Protein AF-A0A838DNW8-F1 (afdb_monomer_lite)

Sequence (55 aa):
MRLEQVKEIANAVLYEGYLLYPYRQSALKNRTRWTFGAVYPREYSEANNGLEPWT

Structure (mmCIF, N/CA/C/O backbone):
data_AF-A0A838DNW8-F1
#
_entry.id   AF-A0A838DNW8-F1
#
loop_
_atom_site.group_PDB
_atom_site.id
_atom_site.type_symbol
_atom_site.label_atom_id
_atom_site.label_alt_id
_atom_site.label_comp_id
_atom_site.label_asym_id
_atom_site.label_entity_id
_atom_site.label_seq_id
_atom_site.pdbx_PDB_ins_code
_atom_site.Cartn_x
_atom_site.Cartn_y
_atom_site.Cartn_z
_atom_site.occupancy
_atom_site.B_iso_or_equiv
_atom_site.auth_seq_id
_atom_site.auth_comp_id
_atom_site.auth_asym_id
_atom_site.auth_atom_id
_atom_site.pdbx_PDB_model_num
ATOM 1 N N . MET A 1 1 ? -18.189 9.205 30.332 1.00 62.59 1 MET A N 1
ATOM 2 C CA . MET A 1 1 ? -18.081 10.137 29.185 1.00 62.59 1 MET A CA 1
ATOM 3 C C . MET A 1 1 ? -16.910 9.805 28.259 1.00 62.59 1 MET A C 1
ATOM 5 O O . MET A 1 1 ? -17.171 9.470 27.119 1.00 62.59 1 MET A O 1
ATOM 9 N N . ARG A 1 2 ? -15.647 9.792 28.725 1.00 82.81 2 ARG A N 1
ATOM 10 C CA . ARG A 1 2 ? -14.479 9.510 27.854 1.00 82.81 2 ARG A CA 1
ATOM 11 C C . ARG A 1 2 ? -14.427 8.092 27.265 1.00 82.81 2 ARG A C 1
ATOM 13 O O . ARG A 1 2 ? -13.993 7.930 26.135 1.00 82.81 2 ARG A O 1
ATOM 20 N N . LEU A 1 3 ? -14.864 7.078 28.018 1.00 91.69 3 LEU A N 1
ATOM 21 C CA . LEU A 1 3 ? -14.799 5.686 27.555 1.00 91.69 3 LEU A CA 1
ATOM 22 C C . LEU A 1 3 ? -15.823 5.386 26.450 1.00 91.69 3 LEU A C 1
ATOM 24 O O . LEU A 1 3 ? -15.495 4.689 25.500 1.00 91.69 3 LEU A O 1
ATOM 28 N N . GLU A 1 4 ? -17.029 5.956 26.552 1.00 93.69 4 GLU A N 1
ATOM 29 C CA . GLU A 1 4 ? -18.084 5.770 25.545 1.00 93.69 4 GLU A CA 1
ATOM 30 C C . GLU A 1 4 ? -17.684 6.365 24.190 1.00 93.69 4 GLU A C 1
ATOM 32 O O . GLU A 1 4 ? -17.798 5.694 23.172 1.00 93.69 4 GLU A O 1
ATOM 37 N N . GLN A 1 5 ? -17.092 7.563 24.173 1.00 93.69 5 GLN A N 1
ATOM 38 C CA . GLN A 1 5 ? -16.582 8.172 22.935 1.00 93.69 5 GLN A CA 1
ATOM 39 C C . GLN A 1 5 ? -15.444 7.352 22.307 1.00 93.69 5 GLN A C 1
ATOM 41 O O . GLN A 1 5 ? -15.394 7.161 21.094 1.00 93.69 5 GLN A O 1
ATOM 46 N N . VAL A 1 6 ? -14.532 6.823 23.131 1.00 95.06 6 VAL A N 1
ATOM 47 C CA . VAL A 1 6 ? -13.462 5.928 22.658 1.00 95.06 6 VAL A CA 1
ATOM 48 C C . VAL A 1 6 ? -14.041 4.627 22.098 1.00 95.06 6 VAL A C 1
ATOM 50 O O . VAL A 1 6 ? -13.533 4.112 21.106 1.00 95.06 6 VAL A O 1
ATOM 53 N N . LYS A 1 7 ? -15.116 4.107 22.694 1.00 95.12 7 LYS A N 1
ATOM 54 C CA . LYS A 1 7 ? -15.802 2.897 22.236 1.00 95.12 7 LYS A CA 1
ATOM 55 C C . LYS A 1 7 ? -16.477 3.101 20.880 1.00 95.12 7 LYS A C 1
ATOM 57 O O . LYS A 1 7 ? -16.397 2.212 20.040 1.00 95.12 7 LYS A O 1
ATOM 62 N N . GLU A 1 8 ? -17.074 4.265 20.637 1.00 93.88 8 GLU A N 1
ATOM 63 C CA . GLU A 1 8 ? -17.621 4.617 19.320 1.00 93.88 8 GLU A CA 1
ATOM 64 C C . GLU A 1 8 ? -16.529 4.671 18.246 1.00 93.88 8 GLU A C 1
ATOM 66 O O . GLU A 1 8 ? -16.673 4.046 17.197 1.00 93.88 8 GLU A O 1
ATOM 71 N N . ILE A 1 9 ? -15.394 5.318 18.536 1.00 91.31 9 ILE A N 1
ATOM 72 C CA . ILE A 1 9 ? -14.241 5.342 17.622 1.00 91.31 9 ILE A CA 1
ATOM 73 C C . ILE A 1 9 ? -13.714 3.921 17.373 1.00 91.31 9 ILE A C 1
ATOM 75 O O . ILE A 1 9 ? -13.460 3.546 16.229 1.00 91.31 9 ILE A O 1
ATOM 79 N N . ALA A 1 10 ? -13.570 3.111 18.425 1.00 92.88 10 ALA A N 1
ATOM 80 C CA . ALA A 1 10 ? -13.096 1.735 18.308 1.00 92.88 10 ALA A CA 1
ATOM 81 C C . ALA A 1 10 ? -14.036 0.879 17.448 1.00 92.88 10 ALA A C 1
ATOM 83 O O . ALA A 1 10 ? -13.562 0.133 16.595 1.00 92.88 10 ALA A O 1
ATOM 84 N N . ASN A 1 11 ? -15.353 1.020 17.619 1.00 92.81 11 ASN A N 1
ATOM 85 C CA . ASN A 1 11 ? -16.344 0.320 16.805 1.00 92.81 11 ASN A CA 1
ATOM 86 C C . ASN A 1 11 ? -16.272 0.745 15.333 1.00 92.81 11 ASN A C 1
ATOM 88 O O . ASN A 1 11 ? -16.245 -0.120 14.459 1.00 92.81 11 ASN A O 1
ATOM 92 N N . ALA A 1 12 ? -16.172 2.049 15.058 1.00 89.44 12 ALA A N 1
ATOM 93 C CA . ALA A 1 1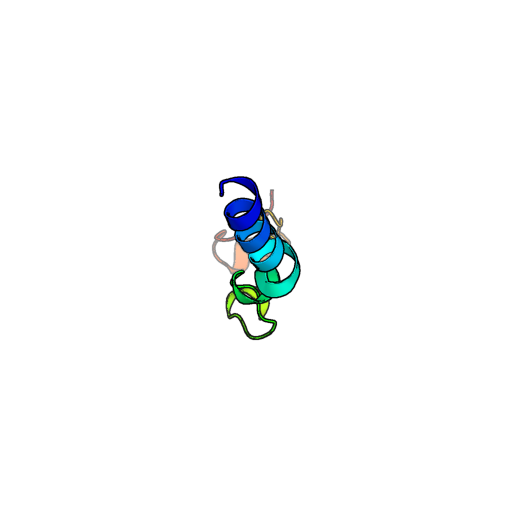2 ? -16.040 2.561 13.697 1.00 89.44 12 ALA A CA 1
ATOM 94 C C . ALA A 1 12 ? -14.770 2.029 13.014 1.00 89.44 12 ALA A C 1
ATOM 96 O O . ALA A 1 12 ? -14.812 1.605 11.865 1.00 89.44 12 ALA A O 1
ATOM 97 N N . VAL A 1 13 ? -13.636 1.970 13.717 1.00 85.94 13 VAL A N 1
ATOM 98 C CA . VAL A 1 13 ? -12.388 1.433 13.151 1.00 85.94 13 VAL A CA 1
ATOM 99 C C . VAL A 1 13 ? -12.448 -0.089 12.966 1.00 85.94 13 VAL A C 1
ATOM 101 O O . VAL A 1 13 ? -12.042 -0.582 11.915 1.00 85.94 13 VAL A O 1
ATOM 104 N N . LEU A 1 14 ? -12.954 -0.840 13.951 1.00 87.25 14 LEU A N 1
ATOM 105 C CA . LEU A 1 14 ? -12.968 -2.310 13.926 1.00 87.25 14 LEU A CA 1
ATOM 106 C C . LEU A 1 14 ? -13.991 -2.885 12.945 1.00 87.25 14 LEU A C 1
ATOM 108 O O . LEU A 1 14 ? -13.680 -3.841 12.237 1.00 87.25 14 LEU A O 1
ATOM 112 N N . TYR A 1 15 ? -15.199 -2.323 12.908 1.00 86.31 15 TYR A N 1
ATOM 113 C CA . TYR A 1 15 ? -16.308 -2.878 12.130 1.00 86.31 15 TYR A CA 1
ATOM 114 C C . TYR A 1 15 ? -16.548 -2.134 10.821 1.00 86.31 15 TYR A C 1
ATOM 116 O O . TYR A 1 15 ? -16.938 -2.757 9.840 1.00 86.31 15 TYR A O 1
ATOM 124 N N . GLU A 1 16 ? -16.278 -0.829 10.769 1.00 83.56 16 GLU A N 1
ATOM 125 C CA . GLU A 1 16 ? -16.541 0.011 9.592 1.00 83.56 16 GLU A CA 1
ATOM 126 C C . GLU A 1 16 ? -15.251 0.505 8.919 1.00 83.56 16 GLU A C 1
ATOM 128 O O . GLU A 1 16 ? -15.298 1.089 7.836 1.00 83.56 16 GLU A O 1
ATOM 133 N N . GLY A 1 17 ? -14.075 0.231 9.496 1.00 73.06 17 GLY A N 1
ATOM 134 C CA . GLY A 1 17 ? -12.788 0.726 9.001 1.00 73.06 17 GLY A CA 1
ATOM 135 C C . GLY A 1 17 ? -12.495 0.314 7.559 1.00 73.06 17 GLY A C 1
ATOM 136 O O . GLY A 1 17 ? -11.857 1.061 6.821 1.00 73.06 17 GLY A O 1
ATOM 137 N N . TYR A 1 18 ? -13.037 -0.822 7.108 1.00 69.31 18 TYR A N 1
ATOM 138 C CA . TYR A 1 18 ? -12.943 -1.268 5.715 1.00 69.31 18 TYR A CA 1
ATOM 139 C C . TYR A 1 18 ? -13.725 -0.375 4.728 1.00 69.31 18 TYR A C 1
ATOM 141 O O . TYR A 1 18 ? -13.364 -0.310 3.554 1.00 69.31 18 TYR A O 1
ATOM 149 N N . LEU A 1 19 ? -14.786 0.311 5.177 1.00 70.12 19 LEU A N 1
ATOM 150 C CA . LEU A 1 19 ? -15.519 1.321 4.398 1.00 70.12 19 LEU A CA 1
ATOM 151 C C . LEU A 1 19 ? -14.762 2.650 4.366 1.00 70.12 19 LEU A C 1
ATOM 153 O O . LEU A 1 19 ? -14.819 3.354 3.357 1.00 70.12 19 LEU A O 1
ATOM 157 N N . LEU A 1 20 ? -14.073 2.972 5.465 1.00 67.19 20 LEU A N 1
ATOM 158 C CA . LEU A 1 20 ? -13.300 4.202 5.650 1.00 67.19 20 LEU A CA 1
ATOM 159 C C . LEU A 1 20 ? -11.939 4.156 4.938 1.00 67.19 20 LEU A C 1
ATOM 161 O O . LEU A 1 20 ? -11.371 5.202 4.624 1.00 67.19 20 LEU A O 1
ATOM 165 N N . TYR A 1 21 ? -11.418 2.961 4.647 1.00 63.00 21 TYR A N 1
ATOM 166 C CA . TYR A 1 21 ? -10.161 2.785 3.928 1.00 63.00 21 TYR A CA 1
ATOM 167 C C . TYR A 1 21 ? -10.393 2.675 2.406 1.00 63.00 21 TYR A C 1
ATOM 169 O O . TYR A 1 21 ? -11.250 1.915 1.953 1.00 63.00 21 TYR A O 1
ATOM 177 N N . PRO A 1 22 ? -9.620 3.379 1.557 1.00 65.81 22 PRO A N 1
ATOM 178 C CA . PRO A 1 22 ? -9.928 3.547 0.131 1.00 65.81 22 PRO A CA 1
ATOM 179 C C . PRO A 1 22 ? -9.523 2.342 -0.740 1.00 65.81 22 PRO A C 1
ATOM 181 O O . PRO A 1 22 ? -9.035 2.509 -1.859 1.00 65.81 22 PRO A O 1
ATOM 184 N N . TYR A 1 23 ? -9.678 1.118 -0.242 1.00 63.88 23 TYR A N 1
ATOM 185 C CA . TYR A 1 23 ? -9.310 -0.114 -0.941 1.00 63.88 23 TYR A CA 1
ATOM 186 C C . TYR A 1 23 ? -10.543 -0.987 -1.178 1.00 63.88 23 TYR A C 1
ATOM 188 O O . TYR A 1 23 ? -10.670 -2.089 -0.660 1.00 63.88 23 TYR A O 1
ATOM 196 N N . ARG A 1 24 ? -11.459 -0.500 -2.018 1.00 70.25 24 ARG A N 1
ATOM 197 C CA . ARG A 1 24 ? -12.455 -1.374 -2.655 1.00 70.25 24 ARG A CA 1
ATOM 198 C C . ARG A 1 24 ? -11.784 -2.158 -3.784 1.00 70.25 24 ARG A C 1
ATOM 200 O O . ARG A 1 24 ? -10.833 -1.665 -4.391 1.00 70.25 24 ARG A O 1
ATOM 207 N N . GLN A 1 25 ? -12.295 -3.343 -4.114 1.00 63.91 25 GLN A N 1
ATOM 208 C CA . GLN A 1 25 ? -11.786 -4.134 -5.246 1.00 63.91 25 GLN A CA 1
ATOM 209 C C . GLN A 1 25 ? -11.816 -3.339 -6.566 1.00 63.91 25 GLN A C 1
ATOM 211 O O . GLN A 1 25 ? -10.916 -3.456 -7.388 1.00 63.91 25 GLN A O 1
ATOM 216 N N . SER A 1 26 ? -12.819 -2.475 -6.743 1.00 72.44 26 SER A N 1
ATOM 217 C CA . SER A 1 26 ? -12.965 -1.610 -7.917 1.00 72.44 26 SER A CA 1
ATOM 218 C C . SER A 1 26 ? -12.073 -0.363 -7.912 1.00 72.44 26 SER A C 1
ATOM 220 O O . SER A 1 26 ? -12.038 0.345 -8.927 1.00 72.44 26 SER A O 1
ATOM 222 N N . ALA A 1 27 ? -11.382 -0.069 -6.801 1.00 76.19 27 ALA A N 1
ATOM 223 C CA . ALA A 1 27 ? -10.527 1.105 -6.689 1.00 76.19 27 ALA A CA 1
ATOM 224 C C . ALA A 1 27 ? -9.466 1.066 -7.789 1.00 76.19 27 ALA A C 1
ATOM 226 O O . ALA A 1 27 ? -8.811 0.042 -7.980 1.00 76.19 27 ALA A O 1
ATOM 227 N N . LEU A 1 28 ? -9.285 2.183 -8.502 1.00 69.81 28 LEU A N 1
ATOM 228 C CA . LEU A 1 28 ? -8.367 2.268 -9.646 1.00 69.81 28 LEU A CA 1
ATOM 229 C C . LEU A 1 28 ? -6.965 1.763 -9.294 1.00 69.81 28 LEU A C 1
ATOM 231 O O . LEU A 1 28 ? -6.349 1.071 -10.097 1.00 69.81 28 LEU A O 1
ATOM 235 N N . LYS A 1 29 ? -6.529 2.008 -8.053 1.00 69.62 29 LYS A N 1
ATOM 236 C CA . LYS A 1 29 ? -5.237 1.546 -7.549 1.00 69.62 29 LYS A CA 1
ATOM 237 C C . LYS A 1 29 ? -5.052 0.050 -7.338 1.00 69.62 29 LYS A C 1
ATOM 239 O O . LYS A 1 29 ? -3.932 -0.411 -7.177 1.00 69.62 29 LYS A O 1
ATOM 244 N N . ASN A 1 30 ? -6.147 -0.696 -7.337 1.00 72.25 30 ASN A N 1
ATOM 245 C CA . ASN A 1 30 ? -6.154 -2.142 -7.153 1.00 72.25 30 ASN A CA 1
ATOM 246 C C . ASN A 1 30 ? -6.438 -2.888 -8.462 1.00 72.25 30 ASN A C 1
ATOM 248 O O . ASN A 1 30 ? -6.350 -4.111 -8.484 1.00 72.25 30 ASN A O 1
ATOM 252 N N . ARG A 1 31 ? -6.800 -2.175 -9.543 1.00 71.94 31 ARG A N 1
ATOM 253 C CA . ARG A 1 31 ? -7.109 -2.782 -10.851 1.00 71.94 31 ARG A CA 1
ATOM 254 C C . ARG A 1 31 ? -5.885 -3.393 -11.509 1.00 71.94 31 ARG A C 1
ATOM 256 O O . ARG A 1 31 ? -5.995 -4.406 -12.189 1.00 71.94 31 ARG A O 1
ATOM 263 N N . THR A 1 32 ? -4.737 -2.775 -11.280 1.00 70.25 32 THR A N 1
ATOM 264 C CA . THR A 1 32 ? -3.454 -3.271 -11.744 1.00 70.25 32 THR A CA 1
ATOM 265 C C . THR A 1 32 ? -2.624 -3.577 -10.515 1.00 70.25 32 THR A C 1
ATOM 267 O O . THR A 1 32 ? -2.518 -2.762 -9.600 1.00 70.25 32 THR A O 1
ATOM 270 N N . ARG A 1 33 ? -2.064 -4.785 -10.469 1.00 65.00 33 ARG A N 1
ATOM 271 C CA . ARG A 1 33 ? -1.159 -5.190 -9.400 1.00 65.00 33 ARG A CA 1
ATOM 272 C C . ARG A 1 33 ? 0.129 -4.382 -9.558 1.00 65.00 33 ARG A C 1
ATOM 274 O O . ARG A 1 33 ? 1.002 -4.763 -10.322 1.00 65.00 33 ARG A O 1
ATOM 281 N N . TRP A 1 34 ? 0.231 -3.257 -8.865 1.00 63.78 34 TRP A N 1
ATOM 282 C CA . TRP A 1 34 ? 1.485 -2.521 -8.783 1.00 63.78 34 TRP A CA 1
ATOM 283 C C . TRP A 1 34 ? 2.313 -3.094 -7.649 1.00 63.78 34 TRP A C 1
ATOM 285 O O . TRP A 1 34 ? 1.860 -3.186 -6.503 1.00 63.78 34 TRP A O 1
ATOM 295 N N . THR A 1 35 ? 3.530 -3.494 -7.965 1.00 65.44 35 THR A N 1
ATOM 296 C CA . THR A 1 35 ? 4.534 -3.831 -6.969 1.00 65.44 35 THR A CA 1
ATOM 297 C C . THR A 1 35 ? 5.289 -2.553 -6.642 1.00 65.44 35 THR A C 1
ATOM 299 O O . THR A 1 35 ? 6.159 -2.119 -7.390 1.00 65.44 35 THR A O 1
ATOM 302 N N . PHE A 1 36 ? 4.931 -1.912 -5.529 1.00 68.75 36 PHE A N 1
ATOM 303 C CA . PHE A 1 36 ? 5.774 -0.859 -4.970 1.00 68.75 36 PHE A CA 1
ATOM 304 C C . PHE A 1 36 ? 7.174 -1.435 -4.731 1.00 68.75 36 PHE A C 1
ATOM 306 O O . 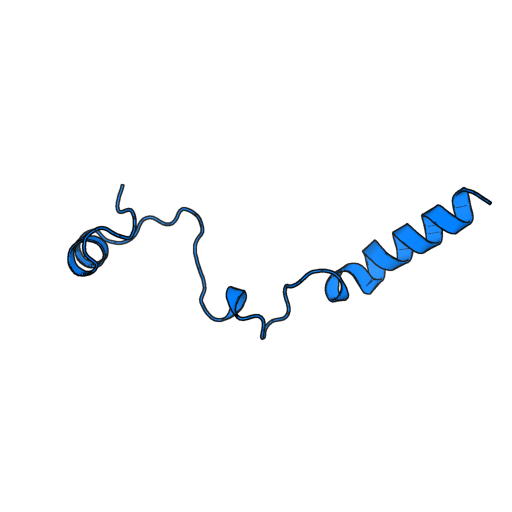PHE A 1 36 ? 7.303 -2.457 -4.058 1.00 68.75 36 PHE A O 1
ATOM 313 N N . GLY A 1 37 ? 8.196 -0.810 -5.320 1.00 75.56 37 GLY A N 1
ATOM 314 C CA . GLY A 1 37 ? 9.573 -1.301 -5.246 1.00 75.56 37 GLY A CA 1
ATOM 315 C C . GLY A 1 37 ? 9.846 -2.579 -6.049 1.00 75.56 37 GLY A C 1
ATOM 316 O O . GLY A 1 37 ? 10.795 -3.286 -5.725 1.00 75.56 37 GLY A O 1
ATOM 317 N N . ALA A 1 38 ? 9.032 -2.911 -7.062 1.00 79.75 38 ALA A N 1
ATOM 318 C CA . ALA A 1 38 ? 9.403 -3.967 -8.004 1.00 79.75 38 ALA A CA 1
ATOM 319 C C . ALA A 1 38 ? 10.592 -3.561 -8.861 1.00 79.75 38 ALA A C 1
ATOM 321 O O . ALA A 1 38 ? 10.700 -2.418 -9.293 1.00 79.75 38 ALA A O 1
ATOM 322 N N . VAL A 1 39 ? 11.389 -4.569 -9.188 1.00 88.38 39 VAL A N 1
ATOM 323 C CA . VAL A 1 39 ? 12.401 -4.520 -10.229 1.00 88.38 39 VAL A CA 1
ATOM 324 C C . VAL A 1 39 ? 11.828 -5.229 -11.453 1.00 88.38 39 VAL A C 1
ATOM 326 O O . VAL A 1 39 ? 11.377 -6.373 -11.354 1.00 88.38 39 VAL A O 1
ATOM 329 N N . TYR A 1 40 ? 11.799 -4.548 -12.593 1.00 88.31 40 TYR A N 1
ATOM 330 C CA . TYR A 1 40 ? 11.306 -5.115 -13.847 1.00 88.31 40 TYR A CA 1
ATOM 331 C C . TYR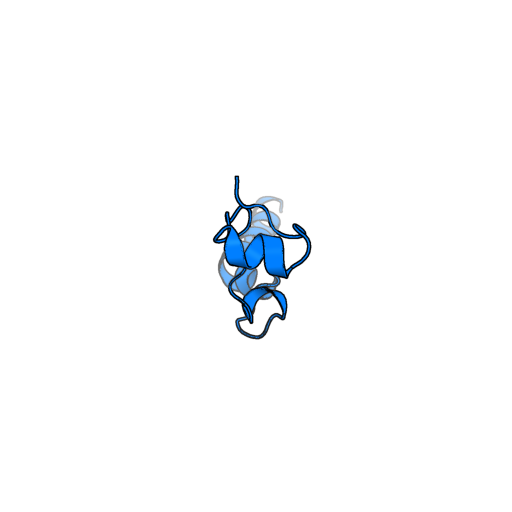 A 1 40 ?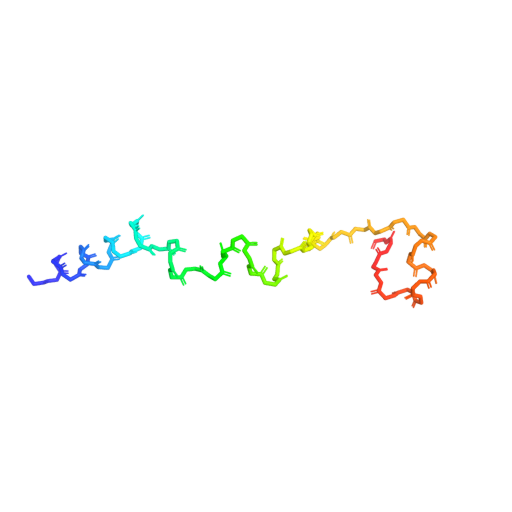 12.440 -5.812 -14.607 1.00 88.31 40 TYR A C 1
ATOM 333 O O . TYR A 1 40 ? 13.602 -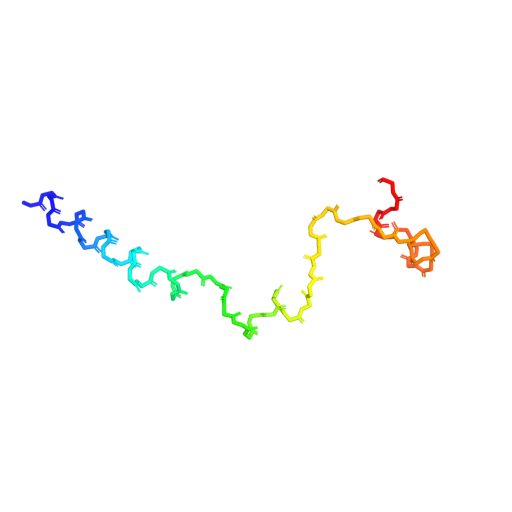5.429 -14.450 1.00 88.31 40 TYR A O 1
ATOM 341 N N . PRO A 1 41 ? 12.132 -6.809 -15.464 1.00 92.12 41 PRO A N 1
ATOM 342 C CA . PRO A 1 41 ? 13.109 -7.336 -16.409 1.00 92.12 41 PRO A CA 1
ATOM 343 C C . PRO A 1 41 ? 13.757 -6.201 -17.202 1.00 92.12 41 PRO A C 1
ATOM 345 O O . PRO A 1 41 ? 13.078 -5.260 -17.628 1.00 92.12 41 PRO A O 1
ATOM 348 N N . ARG A 1 42 ? 15.072 -6.293 -17.399 1.00 93.69 42 ARG A N 1
ATOM 349 C CA . ARG A 1 42 ? 15.870 -5.231 -18.014 1.00 93.69 42 ARG A CA 1
ATOM 350 C C . ARG A 1 42 ? 15.347 -4.849 -19.396 1.00 93.69 42 ARG A C 1
ATOM 352 O O . ARG A 1 42 ? 15.210 -3.665 -19.682 1.00 93.69 42 ARG A O 1
ATOM 359 N N . GLU A 1 43 ? 14.976 -5.834 -20.209 1.00 95.56 43 GLU A N 1
ATOM 360 C CA . GLU A 1 43 ? 14.458 -5.624 -21.563 1.00 95.56 43 GLU A CA 1
ATOM 361 C C . GLU A 1 43 ? 13.164 -4.798 -21.553 1.00 95.56 43 GLU A C 1
ATOM 363 O O . GLU A 1 43 ? 12.961 -3.937 -22.406 1.00 95.56 43 GLU A O 1
ATOM 368 N N . TYR A 1 44 ? 12.296 -5.024 -20.561 1.00 92.12 44 TYR A N 1
ATOM 369 C CA . TYR A 1 44 ? 11.062 -4.258 -20.396 1.00 92.12 44 TYR A CA 1
ATOM 370 C C . TYR A 1 44 ? 11.342 -2.820 -19.942 1.00 92.12 44 TYR A C 1
ATOM 372 O O . TYR A 1 44 ? 10.708 -1.888 -20.437 1.00 92.12 44 TYR A O 1
ATOM 380 N N . SER A 1 45 ? 12.285 -2.628 -19.016 1.00 93.19 45 SER A N 1
ATOM 381 C CA . SER A 1 45 ? 12.693 -1.292 -18.566 1.00 93.19 45 SER A CA 1
ATOM 382 C C . SER A 1 45 ? 13.289 -0.477 -19.719 1.00 93.19 45 SER A C 1
ATOM 384 O O . SER A 1 45 ? 12.841 0.641 -19.974 1.00 93.19 45 SER A O 1
ATOM 386 N N . GLU A 1 46 ? 14.219 -1.056 -20.484 1.00 94.56 46 GLU A N 1
ATOM 387 C CA . GLU A 1 46 ? 14.845 -0.406 -21.642 1.00 94.56 46 GLU A CA 1
ATOM 388 C C . GLU A 1 46 ? 13.809 -0.048 -22.724 1.00 94.56 46 GLU A C 1
ATOM 390 O O . GLU A 1 46 ? 13.821 1.074 -23.233 1.00 94.56 46 GLU A O 1
ATOM 395 N N . ALA A 1 47 ? 12.846 -0.935 -23.008 1.00 95.44 47 ALA A N 1
ATOM 396 C CA . ALA A 1 47 ? 11.748 -0.664 -23.944 1.00 95.44 47 ALA A CA 1
ATOM 397 C C . ALA A 1 47 ? 10.827 0.490 -23.499 1.00 95.44 47 ALA A C 1
ATOM 399 O O . ALA A 1 47 ? 10.205 1.143 -24.337 1.00 95.44 47 ALA A O 1
ATOM 400 N N . ASN A 1 48 ? 10.758 0.763 -22.193 1.00 92.19 48 ASN A N 1
ATOM 401 C CA . ASN A 1 48 ? 9.993 1.862 -21.602 1.00 92.19 48 ASN A CA 1
ATOM 402 C C . ASN A 1 48 ? 10.883 3.057 -21.212 1.00 92.19 48 ASN A C 1
ATOM 404 O O . ASN A 1 48 ? 10.561 3.788 -20.277 1.00 92.19 48 ASN A O 1
ATOM 408 N N . ASN A 1 49 ? 12.001 3.277 -21.916 1.00 92.44 49 ASN A N 1
ATOM 409 C CA . ASN A 1 49 ? 12.933 4.394 -21.694 1.00 92.44 49 ASN A CA 1
ATOM 410 C C . ASN A 1 49 ? 13.530 4.459 -20.275 1.00 92.44 49 ASN A C 1
ATOM 412 O O . ASN A 1 49 ? 13.867 5.539 -19.792 1.00 92.44 49 ASN A O 1
ATOM 416 N N . GLY A 1 50 ? 13.639 3.326 -19.582 1.00 87.69 50 GLY A N 1
ATOM 417 C CA . GLY A 1 50 ? 14.189 3.270 -18.228 1.00 87.69 50 GLY A CA 1
ATOM 418 C C . GLY A 1 50 ? 13.307 3.918 -17.157 1.00 87.69 50 GLY A C 1
ATOM 419 O O . GLY A 1 50 ? 13.807 4.228 -16.080 1.00 87.69 50 GLY A O 1
ATOM 420 N N . LEU A 1 51 ? 12.015 4.146 -17.433 1.00 85.50 51 LEU A N 1
ATOM 421 C CA . LEU A 1 51 ? 11.068 4.724 -16.466 1.00 85.50 51 LEU A CA 1
ATOM 422 C C . LEU A 1 51 ? 10.885 3.849 -15.217 1.00 85.50 51 LEU A C 1
ATOM 424 O O . LEU A 1 51 ? 10.660 4.364 -14.124 1.00 85.50 51 LEU A O 1
ATOM 428 N N . GLU A 1 52 ? 10.976 2.533 -15.391 1.00 87.62 52 GLU A N 1
ATOM 429 C CA . GLU A 1 52 ? 10.828 1.543 -14.327 1.00 87.62 52 GLU A CA 1
ATOM 430 C C . GLU A 1 52 ? 12.215 1.005 -13.918 1.00 87.62 52 GLU A C 1
ATOM 432 O O . GLU A 1 52 ? 13.031 0.714 -14.800 1.00 87.62 52 GLU A O 1
ATOM 437 N N . PRO A 1 53 ? 12.513 0.820 -12.620 1.00 86.69 53 PRO A N 1
ATOM 438 C CA . PRO A 1 53 ? 13.816 0.332 -12.169 1.00 86.69 53 PRO A CA 1
ATOM 439 C C . PRO A 1 53 ? 14.048 -1.140 -12.548 1.00 86.69 53 PRO A C 1
ATOM 441 O O . PRO A 1 53 ? 13.143 -1.973 -12.463 1.00 86.69 53 PRO A O 1
ATOM 444 N N . TRP A 1 54 ? 15.287 -1.465 -12.932 1.00 87.44 54 TRP A N 1
ATOM 445 C CA . TRP A 1 54 ? 15.752 -2.837 -13.199 1.00 87.44 54 TRP A CA 1
ATOM 446 C C . TRP A 1 54 ? 16.938 -3.265 -12.303 1.00 87.44 54 TRP A C 1
ATOM 448 O O . TRP A 1 54 ? 17.437 -4.382 -12.437 1.00 87.44 54 TRP A O 1
ATOM 458 N N . THR A 1 55 ? 17.338 -2.410 -11.350 1.00 84.94 55 THR A N 1
ATOM 459 C CA . THR A 1 55 ? 18.373 -2.645 -10.322 1.00 84.94 55 THR A CA 1
ATOM 460 C C . THR A 1 55 ? 17.956 -2.086 -8.976 1.00 84.94 55 THR A C 1
ATOM 462 O O . THR A 1 55 ? 17.356 -0.985 -8.995 1.00 84.94 55 THR A O 1
#

Foldseek 3Di:
DVVVVVVVVVCCCPPVVVVVDQDDCPRPVNPDPDDDPDADDPVVCVVVVNPGHND

Secondary structure (DSSP, 8-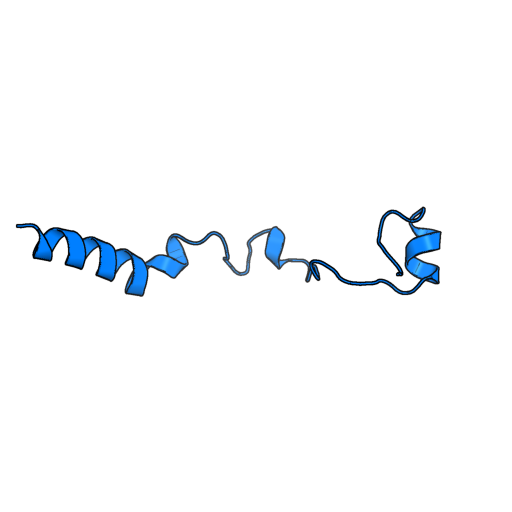state):
-HHHHHHHHHHHHHHHHHHHSS--TTSHHHHS---TTPPPPHHHHHHTTT-S---

pLDDT: mean 81.51, std 11.26, range [62.59, 95.56]

Radius of gyration: 20.18 Å; chains: 1; bounding box: 36×18×53 Å